Protein AF-A0A947G2A8-F1 (afdb_monomer)

Mean predicted aligned error: 4.3 Å

Solvent-accessible surface area (backbone atoms only — not comparable to full-atom values): 6148 Å² total; per-residue (Å²): 111,76,49,77,48,75,49,77,44,82,54,99,84,34,42,38,39,35,28,37,41,35,52,75,84,50,29,39,35,38,38,41,25,37,69,86,25,84,88,71,55,56,32,57,39,27,27,48,44,71,83,36,75,82,64,77,64,70,39,34,88,84,36,54,68,60,43,53,54,45,46,41,54,36,54,54,48,49,28,56,75,70,73,57,65,66,89,68,51,77,68,58,48,54,51,50,40,52,52,54,37,40,75,31,61,70,49,87,134

Foldseek 3Di:
DKDKDKDWDDPPQWTKIKMWIDDPQWIKIWMATAPPHVVPDQRIFMDRCSVCVVSPDGCCVVCVVVLLVRLLVRVCVVCVVVVVNDPDDPVRSSVVSVVSCVRRPVDDD

Structure (mmCIF, N/CA/C/O backbone):
data_AF-A0A947G2A8-F1
#
_entry.id   AF-A0A947G2A8-F1
#
loop_
_atom_site.group_PDB
_atom_site.id
_atom_site.type_symbol
_atom_site.label_atom_id
_atom_site.label_alt_id
_atom_site.label_comp_id
_atom_site.label_asym_id
_atom_site.label_entity_id
_atom_site.label_seq_id
_atom_site.pdbx_PDB_ins_code
_atom_site.Cartn_x
_atom_site.Cartn_y
_atom_site.Cartn_z
_atom_site.occupancy
_atom_site.B_iso_or_equiv
_atom_site.auth_seq_id
_atom_site.auth_comp_id
_atom_site.auth_asym_id
_atom_site.auth_atom_id
_atom_site.pdbx_PDB_model_num
ATOM 1 N N . GLY A 1 1 ? -15.517 1.997 12.486 1.00 62.75 1 GLY A N 1
ATOM 2 C CA . GLY A 1 1 ? -14.254 2.019 13.239 1.00 62.75 1 GLY A CA 1
ATOM 3 C C . GLY A 1 1 ? -13.179 1.656 12.257 1.00 62.75 1 GLY A C 1
ATOM 4 O O . GLY A 1 1 ? -13.479 0.855 11.382 1.00 62.75 1 GLY A O 1
ATOM 5 N N . THR A 1 2 ? -12.016 2.280 12.363 1.00 81.25 2 THR A N 1
ATOM 6 C CA . THR A 1 2 ? -10.895 2.008 11.463 1.00 81.25 2 THR A CA 1
ATOM 7 C C . THR A 1 2 ? -9.935 1.072 12.181 1.00 81.25 2 THR A C 1
ATOM 9 O O . THR A 1 2 ? -9.611 1.325 13.342 1.00 81.25 2 THR A O 1
ATOM 12 N N . ASP A 1 3 ? -9.554 -0.022 11.530 1.00 92.06 3 ASP A N 1
ATOM 13 C CA . ASP A 1 3 ? -8.546 -0.966 12.023 1.00 92.06 3 ASP A CA 1
ATOM 14 C C . ASP A 1 3 ? -7.417 -1.041 11.000 1.00 92.06 3 ASP A C 1
ATOM 16 O O . ASP A 1 3 ? -7.675 -1.039 9.794 1.00 92.06 3 ASP A O 1
ATOM 20 N N . VAL A 1 4 ? -6.175 -1.051 11.480 1.00 94.19 4 VAL A N 1
ATOM 21 C CA . VAL A 1 4 ? -4.993 -1.065 10.620 1.00 94.19 4 VAL A CA 1
ATOM 22 C C . VAL A 1 4 ? -4.016 -2.108 11.137 1.00 94.19 4 VAL A C 1
ATOM 24 O O . VAL A 1 4 ? -3.614 -2.075 12.299 1.00 94.19 4 VAL A O 1
ATOM 27 N N . VAL A 1 5 ? -3.612 -3.021 10.258 1.00 96.06 5 VAL A N 1
ATOM 28 C CA . VAL A 1 5 ? -2.612 -4.052 10.544 1.00 96.06 5 VAL A CA 1
ATOM 29 C C . VAL A 1 5 ? -1.414 -3.838 9.635 1.00 96.06 5 VAL A C 1
ATOM 3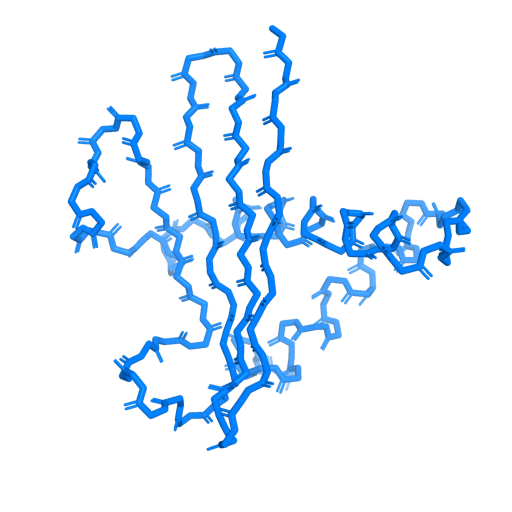1 O O . VAL A 1 5 ? -1.557 -3.848 8.415 1.00 96.06 5 VAL A O 1
ATOM 34 N N . TYR A 1 6 ? -0.237 -3.680 10.233 1.00 96.31 6 TYR A N 1
ATOM 35 C CA . TYR A 1 6 ? 1.037 -3.533 9.535 1.00 96.31 6 TYR A CA 1
ATOM 36 C C . TYR A 1 6 ? 1.904 -4.782 9.699 1.00 96.31 6 TYR A C 1
ATOM 38 O O . TYR A 1 6 ? 1.909 -5.410 10.760 1.00 96.31 6 TYR A O 1
ATOM 46 N N . ALA A 1 7 ? 2.642 -5.133 8.648 1.00 96.06 7 ALA A N 1
ATOM 47 C CA . ALA A 1 7 ? 3.647 -6.185 8.679 1.00 96.06 7 ALA A CA 1
ATOM 48 C C . ALA A 1 7 ? 4.845 -5.823 7.796 1.00 96.06 7 ALA A C 1
ATOM 50 O O . ALA A 1 7 ? 4.673 -5.290 6.702 1.00 96.06 7 ALA A O 1
ATOM 51 N N . GLU A 1 8 ? 6.039 -6.192 8.249 1.00 94.62 8 GLU A N 1
ATOM 52 C CA . GLU A 1 8 ? 7.299 -6.051 7.520 1.00 94.62 8 GLU A CA 1
ATOM 53 C C . GLU A 1 8 ? 8.028 -7.397 7.443 1.00 94.62 8 GLU A C 1
ATOM 55 O O . GLU A 1 8 ? 7.994 -8.202 8.377 1.00 94.62 8 GLU A O 1
ATOM 60 N N . GLU A 1 9 ? 8.706 -7.646 6.328 1.00 93.00 9 GLU A N 1
ATOM 61 C CA . GLU A 1 9 ? 9.596 -8.786 6.145 1.00 93.00 9 GLU A CA 1
ATOM 62 C C . GLU A 1 9 ? 10.868 -8.305 5.442 1.00 93.00 9 GLU A C 1
ATOM 64 O O . GLU A 1 9 ? 10.826 -7.734 4.355 1.00 93.00 9 GLU A O 1
ATOM 69 N N . SER A 1 10 ? 12.015 -8.550 6.076 1.00 90.56 10 SER A N 1
ATOM 70 C CA . SER A 1 10 ? 13.341 -8.268 5.526 1.00 90.56 10 SER A CA 1
ATOM 71 C C . SER A 1 10 ? 14.237 -9.477 5.775 1.00 90.56 10 SER A C 1
ATOM 73 O O . SER A 1 10 ? 14.808 -9.648 6.855 1.00 90.56 10 SER A O 1
ATOM 75 N N . HIS A 1 11 ? 14.303 -10.380 4.795 1.00 89.50 11 HIS A N 1
ATOM 76 C CA . HIS A 1 11 ? 15.039 -11.638 4.917 1.00 89.50 11 HIS A CA 1
ATOM 77 C C . HIS A 1 11 ? 15.672 -12.057 3.589 1.00 89.50 11 HIS A C 1
ATOM 79 O O . HIS A 1 11 ? 14.990 -12.132 2.579 1.00 89.50 11 HIS A O 1
ATOM 85 N N . GLU A 1 12 ? 16.978 -12.345 3.572 1.00 84.44 12 GLU A N 1
ATOM 86 C CA . GLU A 1 12 ? 17.678 -12.910 2.397 1.00 84.44 12 GLU A CA 1
ATOM 87 C C . GLU A 1 12 ? 17.432 -12.159 1.063 1.00 84.44 12 GLU A C 1
ATOM 89 O O . GLU A 1 12 ? 17.298 -12.763 0.003 1.00 84.44 12 GLU A O 1
ATOM 94 N N . GLY A 1 13 ? 17.375 -10.821 1.098 1.00 82.81 13 GLY A N 1
ATOM 95 C CA . GLY A 1 13 ? 17.148 -9.987 -0.096 1.00 82.81 13 GLY A CA 1
ATOM 96 C C . GLY A 1 13 ? 15.679 -9.848 -0.518 1.00 82.81 13 GLY A C 1
ATOM 97 O O . GLY A 1 13 ? 15.378 -9.117 -1.461 1.00 82.81 13 GLY A O 1
ATOM 98 N N . ASN A 1 14 ? 14.765 -10.499 0.197 1.00 86.75 14 ASN A N 1
ATOM 99 C CA . ASN A 1 14 ? 13.333 -10.261 0.133 1.00 86.75 14 ASN A CA 1
ATOM 100 C C . ASN A 1 14 ? 12.968 -9.154 1.128 1.00 86.75 14 ASN A C 1
ATOM 102 O O . ASN A 1 14 ? 13.066 -9.363 2.339 1.00 86.75 14 ASN A O 1
ATOM 106 N N . VAL A 1 15 ? 12.590 -7.987 0.608 1.00 93.00 15 VAL A N 1
ATOM 107 C CA . VAL A 1 15 ? 12.119 -6.855 1.409 1.00 93.00 15 VAL A CA 1
ATOM 108 C C . VAL A 1 15 ? 10.704 -6.522 0.962 1.00 93.00 15 VAL A C 1
ATOM 110 O O . VAL A 1 15 ? 10.496 -6.141 -0.192 1.00 93.00 15 VAL A O 1
ATOM 113 N N . LEU A 1 16 ? 9.739 -6.671 1.862 1.00 95.06 16 LEU A N 1
ATOM 114 C CA . LEU A 1 16 ? 8.362 -6.260 1.628 1.00 95.06 16 LEU A CA 1
ATOM 115 C C . LEU A 1 16 ? 7.727 -5.708 2.900 1.00 95.06 16 LEU A C 1
ATOM 117 O O . LEU A 1 16 ? 8.029 -6.137 4.013 1.00 95.06 16 LEU A O 1
ATOM 121 N N . GLU A 1 17 ? 6.810 -4.776 2.709 1.00 97.25 17 GLU A N 1
ATOM 122 C CA . GLU A 1 17 ? 5.972 -4.198 3.748 1.00 97.25 17 GLU A CA 1
ATOM 123 C C . GLU A 1 17 ? 4.514 -4.339 3.302 1.00 97.25 17 GLU A C 1
ATOM 125 O O . GLU A 1 17 ? 4.198 -4.375 2.109 1.00 97.25 17 GLU A O 1
ATOM 130 N N . SER A 1 18 ? 3.594 -4.449 4.252 1.00 97.75 18 SER A N 1
ATOM 131 C CA . SER A 1 18 ? 2.171 -4.463 3.942 1.00 97.75 18 SER A CA 1
ATOM 132 C C . SER A 1 18 ? 1.362 -3.751 5.004 1.00 97.75 18 SER A C 1
ATOM 134 O O . SER A 1 18 ? 1.694 -3.779 6.189 1.00 97.75 18 SER A O 1
ATOM 136 N N . VAL A 1 19 ? 0.267 -3.144 4.560 1.00 97.62 19 VAL A N 1
ATOM 137 C CA . VAL A 1 19 ? -0.760 -2.603 5.441 1.00 97.62 19 VAL A CA 1
ATOM 138 C C . VAL A 1 19 ? -2.121 -3.122 4.999 1.00 97.62 19 VAL A C 1
ATOM 140 O O . VAL A 1 19 ? -2.428 -3.163 3.805 1.00 97.62 19 VAL A O 1
ATOM 143 N N . ARG A 1 20 ? -2.936 -3.538 5.966 1.00 97.50 20 ARG A N 1
ATOM 144 C CA . ARG A 1 20 ? -4.346 -3.869 5.783 1.00 97.50 20 ARG A CA 1
ATOM 145 C C . ARG A 1 20 ? -5.165 -2.853 6.556 1.00 97.50 20 ARG A C 1
ATOM 147 O O . ARG A 1 20 ? -5.020 -2.761 7.768 1.00 97.50 20 ARG A O 1
ATOM 154 N N . GLU A 1 21 ? -5.978 -2.089 5.846 1.00 96.06 21 GLU A N 1
ATOM 155 C CA . GLU A 1 21 ? -6.826 -1.041 6.403 1.00 96.06 21 GLU A CA 1
ATOM 156 C C . GLU A 1 21 ? -8.290 -1.431 6.208 1.00 96.06 21 GLU A C 1
ATOM 158 O O . GLU A 1 21 ? -8.742 -1.643 5.080 1.00 96.06 21 GLU A O 1
ATOM 163 N N . LEU A 1 22 ? -9.023 -1.497 7.315 1.00 95.19 22 LEU A N 1
ATOM 164 C CA . LEU A 1 22 ? -10.473 -1.595 7.339 1.00 95.19 22 LEU A CA 1
ATOM 165 C C . LEU A 1 22 ? -11.048 -0.204 7.601 1.00 95.19 22 LEU A C 1
ATOM 167 O O . LEU A 1 22 ? -10.860 0.339 8.688 1.00 95.19 22 LEU A O 1
ATOM 171 N N . ASP A 1 23 ? -11.804 0.335 6.647 1.00 90.50 23 ASP A N 1
ATOM 172 C CA . ASP A 1 23 ? -12.572 1.568 6.813 1.00 90.50 23 ASP A CA 1
ATOM 173 C C . ASP A 1 23 ? -14.060 1.306 6.553 1.00 90.50 23 ASP A C 1
ATOM 175 O O . ASP A 1 23 ? -14.516 1.094 5.428 1.00 90.50 23 ASP A O 1
ATOM 179 N N . GLY A 1 24 ? -14.842 1.268 7.634 1.00 91.38 24 GLY A N 1
ATOM 180 C CA . GLY A 1 24 ? -16.255 0.910 7.563 1.00 91.38 24 GLY A CA 1
ATOM 181 C C . GLY A 1 24 ? -16.447 -0.543 7.120 1.00 91.38 24 GLY A C 1
ATOM 182 O O . GLY A 1 24 ? -16.294 -1.451 7.934 1.00 91.38 24 GLY A O 1
ATOM 183 N N . THR A 1 25 ? -16.843 -0.745 5.863 1.00 91.50 25 THR A N 1
ATOM 184 C CA . THR A 1 25 ? -16.994 -2.073 5.236 1.00 91.50 25 THR A CA 1
ATOM 185 C C . THR A 1 25 ? -15.963 -2.343 4.148 1.00 91.50 25 THR A C 1
ATOM 187 O O . THR A 1 25 ? -15.913 -3.460 3.647 1.00 91.50 25 THR A O 1
ATOM 190 N N . ASP A 1 26 ? -15.192 -1.332 3.752 1.00 94.69 26 ASP A N 1
ATOM 191 C CA . ASP A 1 26 ? -14.170 -1.482 2.730 1.00 94.69 26 ASP A CA 1
ATOM 192 C C . ASP A 1 26 ? -12.874 -1.952 3.387 1.00 94.69 26 ASP A C 1
ATOM 194 O O . ASP A 1 26 ? -12.427 -1.366 4.375 1.00 94.69 26 ASP A O 1
ATOM 198 N N . GLU A 1 27 ? -12.251 -2.985 2.824 1.00 96.94 27 GLU A N 1
ATOM 199 C CA . GLU A 1 27 ? -10.993 -3.506 3.340 1.00 96.94 27 GLU A CA 1
ATOM 200 C C . GLU A 1 27 ? -9.959 -3.564 2.222 1.00 96.94 27 GLU A C 1
ATOM 202 O O . GLU A 1 27 ? -10.097 -4.298 1.241 1.00 96.94 27 GLU A O 1
ATOM 207 N N . TYR A 1 28 ? -8.909 -2.764 2.370 1.00 97.94 28 TYR A N 1
ATOM 208 C CA . TYR A 1 28 ? -7.823 -2.694 1.406 1.00 97.94 28 TYR A CA 1
ATOM 209 C C . TYR A 1 28 ? -6.563 -3.295 1.997 1.00 97.94 28 TYR A C 1
ATOM 211 O O . TYR A 1 28 ? -6.225 -3.051 3.153 1.00 97.94 28 TYR A O 1
ATOM 219 N N . LYS A 1 29 ? -5.830 -4.034 1.171 1.00 98.31 29 LYS A N 1
ATOM 220 C CA . LYS A 1 29 ? -4.467 -4.451 1.476 1.00 98.31 29 LYS A CA 1
ATOM 221 C C . LYS A 1 29 ? -3.526 -3.871 0.439 1.00 98.31 29 LYS A C 1
ATOM 223 O O . LYS A 1 29 ? -3.729 -4.078 -0.756 1.00 98.31 29 LYS A O 1
ATOM 228 N N . LEU A 1 30 ? -2.510 -3.161 0.907 1.00 98.56 30 LEU A N 1
ATOM 229 C CA . LEU A 1 30 ? -1.373 -2.737 0.105 1.00 98.56 30 LEU A CA 1
ATOM 230 C C . LEU A 1 30 ? -0.172 -3.606 0.470 1.00 98.56 30 LEU A C 1
ATOM 232 O O . LEU A 1 30 ? 0.092 -3.833 1.651 1.00 98.56 30 LEU A O 1
ATOM 236 N N . ILE A 1 31 ? 0.557 -4.048 -0.546 1.00 98.25 31 ILE A N 1
ATOM 237 C CA . ILE A 1 31 ? 1.871 -4.670 -0.420 1.00 98.25 31 ILE A CA 1
ATOM 238 C C . ILE A 1 31 ? 2.852 -3.802 -1.205 1.00 98.25 31 ILE A C 1
ATOM 240 O O . ILE A 1 31 ? 2.603 -3.496 -2.374 1.00 98.25 31 ILE A O 1
ATOM 244 N N . THR A 1 32 ? 3.952 -3.403 -0.573 1.00 97.88 32 THR A N 1
ATOM 245 C CA . THR A 1 32 ? 5.108 -2.811 -1.249 1.00 97.88 32 THR A CA 1
ATOM 246 C C . THR A 1 32 ? 6.276 -3.779 -1.161 1.00 97.88 32 THR A C 1
ATOM 248 O 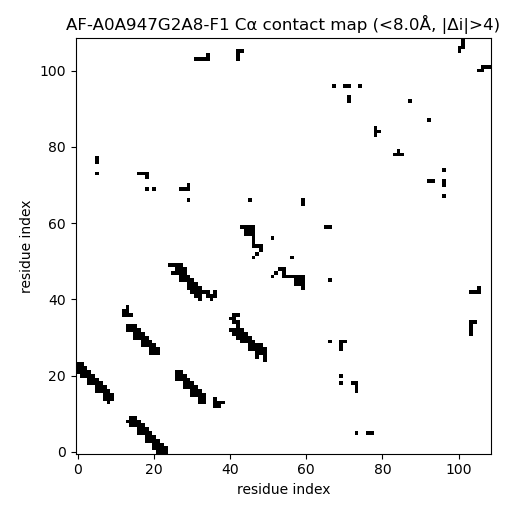O . THR A 1 32 ? 6.481 -4.434 -0.142 1.00 97.88 32 THR A O 1
ATOM 251 N N . ALA A 1 33 ? 7.025 -3.922 -2.248 1.00 96.81 33 ALA A N 1
ATOM 252 C CA . ALA A 1 33 ? 8.138 -4.856 -2.325 1.00 96.81 33 ALA A CA 1
ATOM 253 C C . ALA A 1 33 ? 9.319 -4.225 -3.059 1.00 96.81 33 ALA A C 1
ATOM 255 O O . ALA A 1 33 ? 9.151 -3.388 -3.950 1.00 96.81 33 ALA A O 1
ATOM 256 N N . ASN A 1 34 ? 10.537 -4.639 -2.707 1.00 93.50 34 ASN A N 1
ATOM 257 C CA . ASN A 1 34 ? 11.716 -4.255 -3.471 1.00 93.50 34 ASN A CA 1
ATOM 258 C C . ASN A 1 34 ? 11.629 -4.748 -4.924 1.00 93.50 34 ASN A C 1
ATOM 260 O O . ASN A 1 34 ? 10.999 -5.761 -5.225 1.00 93.50 34 ASN A O 1
ATOM 264 N N . ARG A 1 35 ? 12.303 -4.038 -5.839 1.00 88.94 35 ARG A N 1
ATOM 265 C CA . ARG A 1 35 ? 12.428 -4.479 -7.236 1.00 88.94 35 ARG A CA 1
ATOM 266 C C . ARG A 1 35 ? 13.009 -5.890 -7.292 1.00 88.94 35 ARG A C 1
ATOM 268 O O . ARG A 1 35 ? 13.886 -6.227 -6.498 1.00 88.94 35 ARG A O 1
ATOM 275 N N . ASP A 1 36 ? 12.513 -6.677 -8.243 1.00 86.25 36 ASP A N 1
ATOM 276 C CA . ASP A 1 36 ? 12.933 -8.065 -8.458 1.00 86.25 36 ASP A CA 1
ATOM 277 C C . ASP A 1 36 ? 12.746 -8.956 -7.214 1.00 86.25 36 ASP A C 1
ATOM 279 O O . ASP A 1 36 ? 13.543 -9.861 -6.958 1.00 86.25 36 ASP A O 1
ATOM 283 N N . ASN A 1 37 ? 11.688 -8.700 -6.429 1.00 89.25 37 ASN A N 1
ATOM 284 C CA . ASN A 1 37 ? 11.381 -9.465 -5.227 1.00 89.25 37 ASN A CA 1
ATOM 285 C C . ASN A 1 37 ? 11.342 -10.980 -5.532 1.00 89.25 37 ASN A C 1
ATOM 287 O O . ASN A 1 37 ? 10.618 -11.406 -6.440 1.00 89.25 37 ASN A O 1
ATOM 291 N N . PRO A 1 38 ? 12.068 -11.829 -4.776 1.00 88.12 38 PRO A N 1
ATOM 292 C CA . PRO A 1 38 ? 12.208 -13.253 -5.090 1.00 88.12 38 PRO A CA 1
ATOM 293 C C . PRO A 1 38 ? 10.895 -14.042 -4.983 1.00 88.12 38 PRO A C 1
ATOM 295 O O . PRO A 1 38 ? 10.821 -15.171 -5.469 1.00 88.12 38 PRO A O 1
ATOM 298 N N . ARG A 1 39 ? 9.848 -13.465 -4.376 1.00 89.88 39 ARG A N 1
ATOM 299 C CA . ARG A 1 39 ? 8.498 -14.046 -4.320 1.00 89.88 39 ARG A CA 1
ATOM 300 C C . ARG A 1 39 ? 7.666 -13.746 -5.571 1.00 89.88 39 ARG A C 1
ATOM 302 O O . ARG A 1 39 ? 6.553 -14.250 -5.678 1.00 89.88 39 ARG A O 1
ATOM 309 N N . GLY A 1 40 ? 8.195 -12.960 -6.512 1.00 91.06 40 GLY A N 1
ATOM 310 C CA . GLY A 1 40 ? 7.521 -12.590 -7.759 1.00 91.06 40 GLY A CA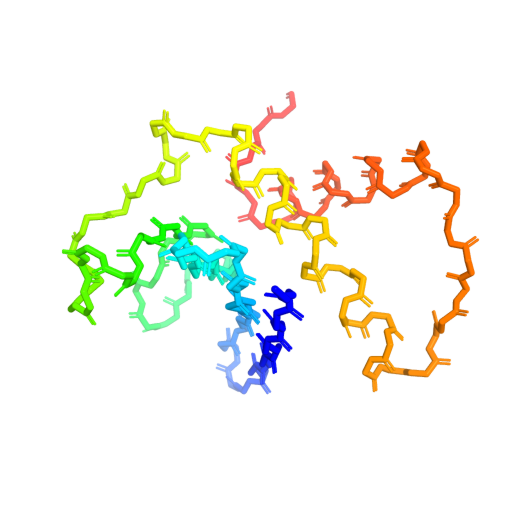 1
ATOM 311 C C . GLY A 1 40 ? 6.473 -11.485 -7.611 1.00 91.06 40 GLY A C 1
ATOM 312 O O . GLY A 1 40 ? 5.678 -11.300 -8.529 1.00 91.06 40 GLY A O 1
ATOM 313 N N . LEU A 1 41 ? 6.469 -10.773 -6.480 1.00 93.50 41 LEU A N 1
ATOM 314 C CA . LEU A 1 41 ? 5.572 -9.645 -6.225 1.00 93.50 41 LEU A CA 1
ATOM 315 C C . LEU A 1 41 ? 5.949 -8.445 -7.098 1.00 93.50 41 LEU A C 1
ATOM 317 O O . LEU A 1 41 ? 7.134 -8.173 -7.327 1.00 93.50 41 LEU A O 1
ATOM 321 N N . ALA A 1 42 ? 4.946 -7.700 -7.557 1.00 95.19 42 ALA A N 1
ATOM 322 C CA . ALA A 1 42 ? 5.189 -6.388 -8.141 1.00 95.19 42 ALA A CA 1
ATOM 323 C C . ALA A 1 42 ? 5.669 -5.399 -7.058 1.00 95.19 42 ALA A C 1
ATOM 325 O O . AL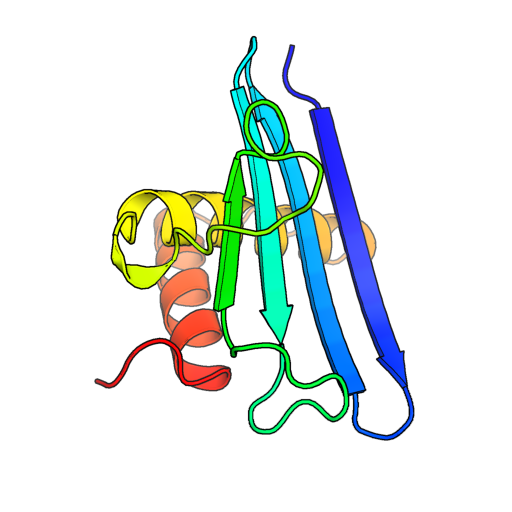A A 1 42 ? 5.368 -5.592 -5.880 1.00 95.19 42 ALA A O 1
ATOM 326 N N . PRO A 1 43 ? 6.351 -4.296 -7.432 1.00 96.50 43 PRO A N 1
ATOM 327 C CA . PRO A 1 43 ? 6.760 -3.285 -6.459 1.00 96.50 43 PRO A CA 1
ATOM 328 C C . PRO A 1 43 ? 5.609 -2.738 -5.617 1.00 96.50 43 PRO A C 1
ATOM 330 O O . PRO A 1 43 ? 5.805 -2.406 -4.454 1.00 96.50 43 PRO A O 1
ATOM 333 N N . VAL A 1 44 ? 4.413 -2.653 -6.208 1.00 98.00 44 VAL A N 1
ATOM 334 C CA . VAL A 1 44 ? 3.175 -2.310 -5.512 1.00 98.00 44 VAL A CA 1
ATOM 335 C C . VAL A 1 44 ? 2.054 -3.228 -5.972 1.00 98.00 44 VAL A C 1
ATOM 337 O O . VAL A 1 44 ? 1.784 -3.357 -7.173 1.00 98.00 44 VAL A O 1
ATOM 340 N N . GLU A 1 45 ? 1.349 -3.792 -5.002 1.00 98.25 45 GLU A N 1
ATOM 341 C CA . GLU A 1 45 ? 0.104 -4.518 -5.204 1.00 98.25 45 GLU A CA 1
ATOM 342 C C . GLU A 1 45 ? -0.971 -3.971 -4.267 1.00 98.25 45 GLU A C 1
ATOM 344 O O . GLU A 1 45 ? -0.709 -3.694 -3.097 1.00 98.25 45 GLU A O 1
ATOM 349 N N . LEU A 1 46 ? -2.178 -3.772 -4.794 1.00 98.56 46 LEU A N 1
ATOM 350 C CA . LEU A 1 46 ? -3.318 -3.261 -4.039 1.00 98.56 46 LEU A CA 1
ATOM 351 C C . LEU A 1 46 ? -4.527 -4.161 -4.274 1.00 98.56 46 LEU A C 1
ATOM 353 O O . LEU A 1 46 ? -4.932 -4.346 -5.419 1.00 98.56 46 LEU A O 1
ATOM 357 N N . TYR A 1 47 ? -5.145 -4.638 -3.199 1.00 98.56 47 TYR A N 1
ATOM 358 C CA . TYR A 1 47 ? -6.279 -5.559 -3.253 1.00 98.56 47 TYR A CA 1
ATOM 359 C C . TYR A 1 47 ? -7.451 -5.070 -2.408 1.00 98.56 47 TYR A C 1
ATOM 361 O O . TYR A 1 47 ? -7.263 -4.498 -1.333 1.00 98.56 47 TYR A O 1
ATOM 369 N N . ARG A 1 48 ? -8.668 -5.340 -2.888 1.00 97.56 48 ARG A N 1
ATOM 370 C CA . ARG A 1 48 ? -9.922 -5.229 -2.128 1.00 97.56 48 ARG A CA 1
ATOM 371 C C . ARG A 1 48 ? -10.188 -6.545 -1.426 1.00 97.56 48 ARG A C 1
ATOM 373 O O . ARG A 1 48 ? -10.922 -7.371 -1.949 1.00 97.56 48 ARG A O 1
ATOM 380 N N . VAL A 1 49 ? -9.577 -6.781 -0.278 1.00 97.06 49 VAL A N 1
ATOM 381 C CA . VAL A 1 49 ? -9.646 -8.096 0.381 1.00 97.06 49 VAL A CA 1
ATOM 382 C C . VAL A 1 49 ? -11.047 -8.436 0.904 1.00 97.06 49 VAL A C 1
ATOM 384 O O . VAL A 1 49 ? -11.343 -9.608 1.126 1.00 97.06 49 VAL A O 1
ATOM 387 N N . ASP A 1 50 ? -11.932 -7.443 1.034 1.00 96.50 50 ASP A N 1
ATOM 388 C CA . ASP A 1 50 ? -13.358 -7.648 1.302 1.00 96.50 50 ASP A CA 1
ATOM 389 C C . ASP A 1 50 ? -14.125 -8.242 0.102 1.00 96.50 50 ASP A C 1
ATOM 391 O O . ASP A 1 50 ? -15.095 -8.976 0.296 1.00 96.50 50 ASP A O 1
ATOM 395 N N . LEU A 1 51 ? -13.692 -7.956 -1.134 1.00 97.19 51 LEU A N 1
ATOM 396 C CA . LEU A 1 51 ? -14.331 -8.420 -2.380 1.00 97.19 51 LEU A CA 1
ATOM 397 C C . LEU A 1 51 ? -13.539 -9.522 -3.102 1.00 97.19 51 LEU A C 1
ATOM 399 O O . LEU A 1 51 ? -14.115 -10.313 -3.848 1.00 97.19 51 LEU A O 1
ATOM 403 N N . ASP A 1 52 ? -12.232 -9.564 -2.879 1.00 97.31 52 ASP A N 1
ATOM 404 C CA . ASP A 1 52 ? -11.249 -10.451 -3.489 1.00 97.31 52 ASP A CA 1
ATOM 405 C C . ASP A 1 52 ? -10.284 -10.979 -2.407 1.00 97.31 52 ASP A C 1
ATOM 407 O O . ASP A 1 52 ? -9.121 -10.573 -2.331 1.00 97.31 52 ASP A O 1
ATOM 411 N N . PRO A 1 53 ? -10.764 -11.875 -1.524 1.00 95.75 53 PRO A N 1
ATOM 412 C CA . PRO A 1 53 ? -9.966 -12.415 -0.421 1.00 95.75 53 PRO A CA 1
ATOM 413 C C . PRO A 1 53 ? -8.808 -13.313 -0.887 1.00 95.75 53 PRO A C 1
ATOM 415 O O . PRO A 1 53 ? -7.914 -13.603 -0.098 1.00 95.75 53 PRO A O 1
ATOM 418 N N . ASP A 1 54 ? -8.836 -13.759 -2.147 1.00 96.88 54 ASP A N 1
ATOM 419 C CA . ASP A 1 54 ? -7.778 -14.554 -2.780 1.00 96.88 54 ASP A CA 1
ATOM 420 C C . ASP A 1 54 ? -6.709 -13.673 -3.469 1.00 96.88 54 ASP A C 1
ATOM 422 O O . ASP A 1 54 ? -5.801 -14.225 -4.091 1.00 96.88 54 ASP A O 1
ATOM 426 N N . GLU A 1 55 ? -6.817 -12.336 -3.398 1.00 97.25 55 GLU A N 1
ATOM 427 C CA . GLU A 1 55 ? -5.812 -11.374 -3.894 1.00 97.25 55 GLU A CA 1
ATOM 428 C C . GLU A 1 55 ? -5.453 -11.582 -5.379 1.00 97.25 55 GLU A C 1
ATOM 430 O O . GLU A 1 55 ? -4.291 -11.586 -5.794 1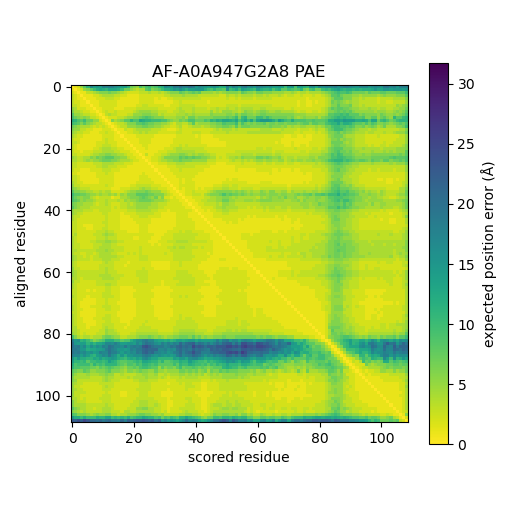.00 97.25 55 GLU A O 1
ATOM 435 N N . ARG A 1 56 ? -6.472 -11.796 -6.213 1.00 96.75 56 ARG A N 1
ATOM 436 C CA . ARG A 1 56 ? -6.317 -12.123 -7.634 1.00 96.75 56 ARG A CA 1
ATOM 437 C C . ARG A 1 56 ? -6.209 -10.891 -8.517 1.00 96.75 56 ARG A C 1
ATOM 439 O O . ARG A 1 56 ? -5.502 -10.930 -9.525 1.00 96.75 56 ARG A O 1
ATOM 446 N N . GLU A 1 57 ? -6.925 -9.823 -8.185 1.00 97.62 57 GLU A N 1
ATOM 447 C CA . GLU A 1 57 ? -6.995 -8.607 -8.989 1.00 97.62 57 GLU A CA 1
ATOM 448 C C . GLU A 1 57 ? -6.179 -7.482 -8.352 1.00 97.62 57 GLU A C 1
ATOM 450 O O . GLU A 1 57 ? -6.632 -6.784 -7.448 1.00 97.62 57 GLU A O 1
ATOM 455 N N . ASN A 1 58 ? -4.958 -7.282 -8.854 1.00 97.75 58 ASN A N 1
ATOM 456 C CA . ASN A 1 58 ? -4.125 -6.164 -8.428 1.00 97.75 58 ASN A CA 1
ATOM 457 C C . ASN A 1 58 ? -4.639 -4.842 -9.031 1.00 97.75 58 ASN A C 1
ATOM 459 O O . ASN A 1 58 ? -4.509 -4.588 -10.232 1.00 97.75 58 ASN A O 1
ATOM 463 N N . LEU A 1 59 ? -5.156 -3.972 -8.167 1.00 98.12 59 LEU A N 1
ATOM 464 C CA . LEU A 1 59 ? -5.756 -2.679 -8.491 1.00 98.12 59 LEU A CA 1
ATOM 465 C C . LEU A 1 59 ? -4.757 -1.519 -8.541 1.00 98.12 59 LEU A C 1
ATOM 467 O O . LEU A 1 59 ? -5.168 -0.388 -8.806 1.00 98.12 59 LEU A O 1
ATOM 471 N N . ALA A 1 60 ? -3.465 -1.748 -8.285 1.00 97.31 60 ALA A N 1
ATOM 472 C CA . ALA A 1 60 ? -2.489 -0.667 -8.126 1.00 97.31 60 ALA A CA 1
ATOM 473 C C . ALA A 1 60 ? -2.495 0.301 -9.323 1.00 97.31 60 ALA A C 1
ATOM 475 O O . ALA A 1 60 ? -2.610 1.514 -9.156 1.00 97.31 60 ALA A O 1
ATOM 476 N N . LYS A 1 61 ? -2.494 -0.243 -10.548 1.00 95.94 61 LYS A N 1
ATOM 477 C CA . LYS A 1 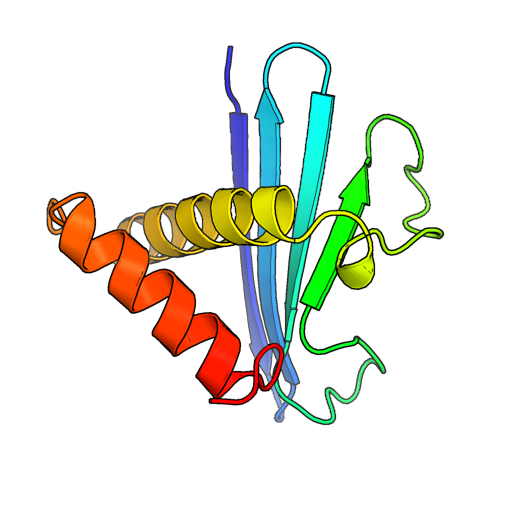61 ? -2.488 0.554 -11.787 1.00 95.94 61 LYS A CA 1
ATOM 478 C C . LYS A 1 61 ? -3.797 1.298 -12.057 1.00 95.94 61 LYS A C 1
ATOM 480 O O . LYS A 1 61 ? -3.766 2.358 -12.675 1.00 95.94 61 LYS A O 1
ATOM 485 N N . SER A 1 62 ? -4.937 0.740 -11.653 1.00 97.06 62 SER A N 1
ATOM 486 C CA . SER A 1 62 ? -6.260 1.332 -11.896 1.00 97.06 62 SER A CA 1
ATOM 487 C C . SER A 1 62 ? -6.697 2.299 -10.797 1.00 97.06 62 SER A C 1
ATOM 489 O O . SER A 1 62 ? -7.583 3.117 -11.034 1.00 97.06 62 SER A O 1
ATOM 491 N N . SER A 1 63 ? -6.071 2.225 -9.621 1.00 96.81 63 SER A N 1
ATOM 492 C CA . SER A 1 63 ? -6.464 2.967 -8.420 1.00 96.81 63 SER A CA 1
ATOM 493 C C . SER A 1 63 ? -5.274 3.702 -7.776 1.00 96.81 63 SER A C 1
ATOM 495 O O . SER A 1 63 ? -4.994 3.497 -6.591 1.00 96.81 63 SER A O 1
ATOM 497 N N . PRO A 1 64 ? -4.564 4.580 -8.514 1.00 95.81 64 PRO A N 1
ATOM 498 C CA . PRO A 1 64 ? -3.333 5.216 -8.037 1.00 95.81 64 PRO A CA 1
ATOM 499 C C . PRO A 1 64 ? -3.536 6.098 -6.797 1.00 95.81 64 PRO A C 1
ATOM 501 O O . PRO A 1 64 ? -2.660 6.153 -5.937 1.00 95.81 64 PRO A O 1
ATOM 504 N N . ASP A 1 65 ? -4.689 6.755 -6.657 1.00 95.94 65 ASP A N 1
ATOM 505 C CA . ASP A 1 65 ? -4.987 7.550 -5.459 1.00 95.94 65 ASP A CA 1
ATOM 506 C C . ASP A 1 65 ? -5.151 6.665 -4.220 1.00 95.94 65 ASP A C 1
ATOM 508 O O . ASP A 1 65 ? -4.671 7.005 -3.141 1.00 95.94 65 ASP A O 1
ATOM 512 N N . ARG A 1 66 ? -5.742 5.475 -4.384 1.00 96.75 66 ARG A N 1
ATOM 513 C CA . ARG A 1 66 ? -5.881 4.511 -3.289 1.00 96.75 66 ARG A CA 1
ATOM 514 C C . ARG A 1 66 ? -4.539 3.895 -2.897 1.00 96.75 66 ARG A C 1
ATOM 516 O O . ARG A 1 66 ? -4.327 3.662 -1.712 1.00 96.75 66 ARG A O 1
ATOM 523 N N . VAL A 1 67 ? -3.630 3.701 -3.859 1.00 97.81 67 VAL A N 1
ATOM 524 C CA . VAL A 1 67 ? -2.230 3.346 -3.573 1.00 97.81 67 VAL A CA 1
ATOM 525 C C . VAL A 1 67 ? -1.594 4.416 -2.694 1.00 97.81 67 VAL A C 1
ATOM 527 O O . VAL A 1 67 ? -1.124 4.082 -1.617 1.00 97.81 67 VAL A O 1
ATOM 530 N N . ARG A 1 68 ? -1.651 5.698 -3.084 1.00 96.31 68 ARG A N 1
ATOM 531 C CA . ARG A 1 68 ? -1.071 6.796 -2.287 1.00 96.31 68 ARG A CA 1
ATOM 532 C C . ARG A 1 68 ? -1.630 6.843 -0.866 1.00 96.31 68 ARG A C 1
ATOM 534 O O . ARG A 1 68 ? -0.859 6.942 0.082 1.00 96.31 68 ARG A O 1
ATOM 541 N N . MET A 1 69 ? -2.952 6.731 -0.715 1.00 94.94 69 MET A N 1
ATOM 542 C CA . MET A 1 69 ? -3.600 6.707 0.601 1.00 94.94 69 MET A CA 1
ATOM 543 C C . MET A 1 69 ? -3.134 5.522 1.453 1.00 94.94 69 MET A C 1
ATOM 545 O O . MET A 1 69 ? -2.818 5.699 2.624 1.00 94.94 69 MET A O 1
ATOM 549 N N . ALA A 1 70 ? -3.054 4.322 0.877 1.00 96.38 70 ALA A N 1
ATOM 550 C CA . ALA A 1 70 ? -2.592 3.152 1.614 1.00 96.38 70 ALA A CA 1
ATOM 551 C C . ALA A 1 70 ? -1.083 3.215 1.918 1.00 96.38 70 ALA A C 1
ATOM 553 O O . ALA A 1 70 ? -0.658 2.774 2.979 1.00 96.38 70 ALA A O 1
ATOM 554 N N . THR A 1 71 ? -0.265 3.800 1.035 1.00 97.19 71 THR A N 1
ATOM 555 C CA . THR A 1 71 ? 1.170 4.009 1.287 1.00 97.19 71 THR A CA 1
ATOM 556 C C . THR A 1 71 ? 1.375 4.993 2.431 1.00 97.19 71 THR A C 1
ATOM 558 O O . THR A 1 71 ? 2.243 4.774 3.267 1.00 97.19 71 THR A O 1
ATOM 561 N N . LYS A 1 72 ? 0.540 6.031 2.521 1.00 95.38 72 LYS A N 1
ATOM 562 C CA . LYS A 1 72 ? 0.524 6.951 3.660 1.00 95.38 72 LYS A CA 1
ATOM 563 C C . LYS A 1 72 ? 0.279 6.205 4.974 1.00 95.38 72 LYS A C 1
ATOM 565 O O . LYS A 1 72 ? 1.118 6.273 5.867 1.00 95.38 72 LYS A O 1
ATOM 570 N N . ALA A 1 73 ? -0.785 5.400 5.030 1.00 94.25 73 ALA A N 1
ATOM 571 C CA . ALA A 1 73 ? -1.089 4.575 6.198 1.00 94.25 73 ALA A CA 1
ATOM 572 C C . ALA A 1 73 ? 0.055 3.599 6.541 1.00 94.25 73 ALA A C 1
ATOM 574 O O . ALA A 1 73 ? 0.375 3.415 7.713 1.00 94.25 73 ALA A O 1
ATOM 575 N N . LEU A 1 74 ? 0.705 3.001 5.534 1.00 95.94 74 LEU A N 1
ATOM 576 C CA . LEU A 1 74 ? 1.872 2.132 5.721 1.00 95.94 74 LEU A CA 1
ATOM 577 C C . LEU A 1 74 ? 3.024 2.872 6.408 1.00 95.94 74 LEU A C 1
ATOM 579 O O . LEU A 1 74 ? 3.564 2.366 7.389 1.00 95.94 74 LEU A O 1
ATOM 583 N N . LEU A 1 75 ? 3.381 4.066 5.927 1.00 94.06 75 LEU A N 1
ATOM 584 C CA . LEU A 1 75 ? 4.470 4.863 6.499 1.00 94.06 75 LEU A CA 1
ATOM 585 C C . LEU A 1 75 ? 4.152 5.329 7.926 1.00 94.06 75 LEU A C 1
ATOM 587 O O . LEU A 1 75 ? 5.021 5.265 8.794 1.00 94.06 75 LEU A O 1
ATOM 591 N N . GLU A 1 76 ? 2.902 5.712 8.196 1.00 92.25 76 GLU A N 1
ATOM 592 C CA . GLU A 1 76 ? 2.446 6.046 9.550 1.00 92.25 76 GLU A CA 1
ATOM 593 C C . GLU A 1 76 ? 2.592 4.850 10.504 1.00 92.25 76 GLU A C 1
ATOM 595 O O . GLU A 1 76 ? 3.151 4.988 11.593 1.00 92.25 76 GLU A O 1
ATOM 600 N N . GLN A 1 77 ? 2.144 3.655 10.098 1.00 92.50 77 GLN A N 1
ATOM 601 C CA . GLN A 1 77 ? 2.277 2.455 10.933 1.00 92.50 77 GLN A CA 1
ATOM 602 C C . GLN A 1 77 ? 3.729 2.023 11.123 1.00 92.50 77 GLN A C 1
ATOM 604 O O . GLN A 1 77 ? 4.102 1.606 12.218 1.00 92.50 77 GLN A O 1
ATOM 609 N N . ARG A 1 78 ? 4.564 2.165 10.093 1.00 92.19 78 ARG A N 1
ATOM 610 C CA . ARG A 1 78 ? 6.003 1.923 10.186 1.00 92.19 78 ARG A CA 1
ATOM 611 C C . ARG A 1 78 ? 6.657 2.837 11.225 1.00 92.19 78 ARG A C 1
ATOM 613 O O . ARG A 1 78 ? 7.397 2.351 12.078 1.00 92.19 78 ARG A O 1
ATOM 620 N N . ALA A 1 79 ? 6.376 4.141 11.185 1.00 90.50 79 ALA A N 1
ATOM 621 C CA . ALA A 1 79 ? 6.914 5.098 12.154 1.00 90.50 79 ALA A CA 1
ATOM 622 C C . ALA A 1 79 ? 6.496 4.744 13.593 1.00 90.50 79 ALA A C 1
ATOM 624 O O . ALA A 1 79 ? 7.322 4.759 14.507 1.00 90.50 79 ALA A O 1
ATOM 625 N N . LEU A 1 80 ? 5.233 4.337 13.783 1.00 89.31 80 LEU A N 1
ATOM 626 C CA . LEU A 1 80 ? 4.730 3.847 15.069 1.00 89.31 80 LEU A CA 1
ATOM 627 C C . LEU A 1 80 ? 5.437 2.559 15.526 1.00 89.31 80 LEU A C 1
ATOM 629 O O . LEU A 1 80 ? 5.779 2.443 16.702 1.00 89.31 80 LEU A O 1
ATOM 633 N N . ALA A 1 81 ? 5.672 1.606 14.620 1.00 87.88 81 ALA A N 1
ATOM 634 C CA . ALA A 1 81 ? 6.310 0.324 14.925 1.00 87.88 81 ALA A CA 1
ATOM 635 C C . ALA A 1 81 ? 7.791 0.461 15.319 1.00 87.88 81 ALA A C 1
ATOM 637 O O . ALA A 1 81 ? 8.270 -0.298 16.162 1.00 87.88 81 ALA A O 1
ATOM 638 N N . HIS A 1 82 ? 8.508 1.433 14.748 1.00 84.88 82 HIS A N 1
ATOM 639 C CA . HIS A 1 82 ? 9.925 1.679 15.040 1.00 84.88 82 HIS A CA 1
ATOM 640 C C . HIS A 1 82 ? 10.175 2.718 16.148 1.00 84.88 82 HIS A C 1
ATOM 642 O O . HIS A 1 82 ? 11.321 3.115 16.346 1.00 84.88 82 HIS A O 1
ATOM 648 N N . GLU A 1 83 ? 9.137 3.156 16.872 1.00 72.62 83 GLU A N 1
ATOM 649 C CA . GLU A 1 83 ? 9.216 4.194 17.920 1.00 72.62 83 GLU A CA 1
ATOM 650 C C . GLU A 1 83 ? 9.769 5.553 17.429 1.00 72.62 83 GLU A C 1
ATOM 652 O O . GLU A 1 83 ? 10.119 6.415 18.235 1.00 72.62 83 GLU A O 1
ATOM 657 N N . ASP A 1 84 ? 9.784 5.785 16.114 1.00 61.53 84 ASP A N 1
ATOM 658 C CA . ASP A 1 84 ? 10.149 7.057 15.473 1.00 61.53 84 ASP A CA 1
ATOM 659 C C . ASP A 1 84 ? 8.875 7.869 15.184 1.00 61.53 84 ASP A C 1
ATOM 661 O O . ASP A 1 84 ? 8.667 8.417 14.106 1.00 61.53 84 ASP A O 1
ATOM 665 N N . ALA A 1 85 ? 7.953 7.887 16.153 1.00 58.59 85 ALA A N 1
ATOM 666 C CA . ALA A 1 85 ? 6.654 8.544 16.041 1.00 58.59 85 ALA A CA 1
ATOM 667 C C . ALA A 1 85 ? 6.806 10.073 16.142 1.00 58.59 85 ALA A C 1
ATOM 669 O O . ALA A 1 85 ? 6.323 10.716 17.078 1.00 58.59 85 ALA A O 1
ATOM 670 N N . VAL A 1 86 ? 7.523 10.670 15.192 1.00 58.12 86 VAL A N 1
ATOM 671 C CA . VAL A 1 86 ? 7.496 12.108 14.955 1.00 58.12 86 VAL A CA 1
ATOM 672 C C . VAL A 1 86 ? 6.149 12.428 14.315 1.00 58.12 86 VAL A C 1
ATOM 674 O O . VAL A 1 86 ? 5.702 11.748 13.394 1.00 58.12 86 VAL A O 1
ATOM 677 N N . V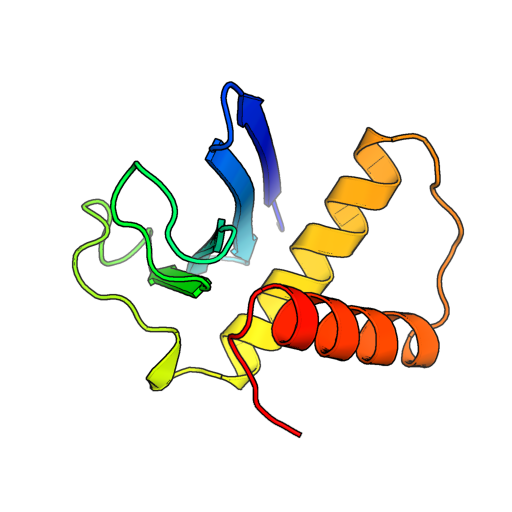AL A 1 87 ? 5.466 13.453 14.827 1.00 56.19 87 VAL A N 1
ATOM 678 C CA . VAL A 1 87 ? 4.262 13.992 14.185 1.00 56.19 87 VAL A CA 1
ATOM 679 C C . VAL A 1 87 ? 4.709 14.649 12.879 1.00 56.19 87 VAL A C 1
ATOM 681 O O . VAL A 1 87 ? 5.088 15.818 12.885 1.00 56.19 87 VAL A O 1
ATOM 684 N N . ALA A 1 88 ? 4.733 13.876 11.795 1.00 59.50 88 ALA A N 1
ATOM 685 C CA . ALA A 1 88 ? 5.041 14.381 10.465 1.00 59.50 88 ALA A CA 1
ATOM 686 C C . ALA A 1 88 ? 3.948 15.371 10.038 1.00 59.50 88 ALA A C 1
ATOM 688 O O . ALA A 1 88 ? 2.751 15.120 10.226 1.00 59.50 88 ALA A O 1
ATOM 689 N N . ASP A 1 89 ? 4.349 16.516 9.483 1.00 67.12 89 ASP A N 1
ATOM 690 C CA . ASP A 1 89 ? 3.393 17.429 8.861 1.00 67.12 89 ASP A CA 1
ATOM 691 C C . ASP A 1 89 ? 2.756 16.744 7.642 1.00 67.12 89 ASP A C 1
ATOM 693 O O . ASP A 1 89 ? 3.392 15.955 6.944 1.00 67.12 89 ASP A O 1
ATOM 697 N N . SER A 1 90 ? 1.488 17.048 7.361 1.00 68.62 90 SER A N 1
ATOM 698 C CA . SER A 1 90 ? 0.762 16.458 6.231 1.00 68.62 90 SER A CA 1
ATOM 699 C C . SER A 1 90 ? 1.470 16.615 4.881 1.00 68.62 90 SER A C 1
ATOM 701 O O . SER A 1 90 ? 1.334 15.724 4.046 1.00 68.62 90 SER A O 1
ATOM 703 N N . VAL A 1 91 ? 2.210 17.714 4.676 1.00 75.31 91 VAL A N 1
ATOM 704 C CA . VAL A 1 91 ? 2.977 17.957 3.444 1.00 75.31 91 VAL A CA 1
ATOM 705 C C . VAL A 1 91 ? 4.219 17.069 3.384 1.00 75.31 91 VAL A C 1
ATOM 707 O O . VAL A 1 91 ? 4.466 16.455 2.351 1.00 75.31 91 VAL A O 1
ATOM 710 N N . GLU A 1 92 ? 4.950 16.958 4.495 1.00 81.00 92 GLU A N 1
ATOM 711 C CA . GLU A 1 92 ? 6.157 16.125 4.610 1.00 81.00 92 GLU A CA 1
ATOM 712 C C . GLU A 1 92 ? 5.823 14.651 4.338 1.00 81.00 92 GLU A C 1
ATOM 714 O O . GLU A 1 92 ? 6.473 13.992 3.531 1.00 81.00 92 GLU A O 1
ATOM 719 N N . LEU A 1 93 ? 4.707 14.174 4.893 1.00 84.56 93 LEU A N 1
ATOM 720 C CA . LEU A 1 93 ? 4.256 12.801 4.694 1.00 84.56 93 LEU A CA 1
ATOM 721 C C . LEU A 1 93 ? 3.858 12.503 3.235 1.00 84.56 93 LEU A C 1
ATOM 723 O O . LEU A 1 93 ? 4.070 11.394 2.748 1.00 84.56 93 LEU A O 1
ATOM 727 N N . ASP A 1 94 ? 3.294 13.473 2.510 1.00 87.69 94 ASP A N 1
ATOM 728 C CA . ASP A 1 94 ? 2.980 13.287 1.087 1.00 87.69 94 ASP A CA 1
ATOM 729 C C . ASP A 1 94 ? 4.264 13.241 0.222 1.00 87.69 94 ASP A C 1
ATOM 731 O O . ASP A 1 94 ? 4.312 12.511 -0.776 1.00 87.69 94 ASP A O 1
ATOM 735 N N . GLU A 1 95 ? 5.323 13.965 0.610 1.00 90.56 95 GLU A N 1
ATOM 736 C CA . GLU A 1 95 ? 6.654 13.863 -0.010 1.00 90.56 95 GLU A CA 1
ATOM 737 C C . GLU A 1 95 ? 7.304 12.499 0.268 1.00 90.56 95 GLU A C 1
ATOM 739 O O . GLU A 1 95 ? 7.841 11.878 -0.656 1.00 90.56 95 GLU A O 1
ATOM 744 N N . ASP A 1 96 ? 7.177 11.984 1.493 1.00 92.38 96 ASP A N 1
ATOM 745 C CA . ASP A 1 96 ? 7.668 10.656 1.874 1.00 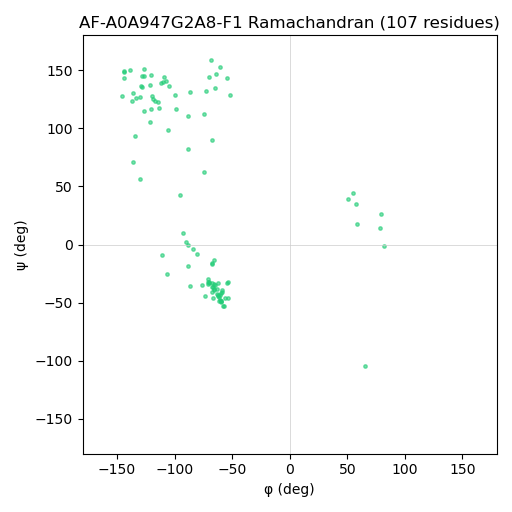92.38 96 ASP A CA 1
ATOM 746 C C . ASP A 1 96 ? 6.961 9.533 1.105 1.00 92.38 96 ASP A C 1
ATOM 748 O O . ASP A 1 96 ? 7.602 8.574 0.668 1.00 92.38 96 ASP A O 1
ATOM 752 N N . VAL A 1 97 ? 5.652 9.667 0.855 1.00 95.56 97 VAL A N 1
ATOM 753 C CA . VAL A 1 97 ? 4.905 8.734 -0.006 1.00 95.56 97 VAL A CA 1
ATOM 754 C C . VAL A 1 97 ? 5.498 8.710 -1.414 1.00 95.56 97 VAL A C 1
ATOM 756 O O . VAL A 1 97 ? 5.746 7.633 -1.962 1.00 95.56 97 VAL A O 1
ATOM 759 N N . ALA A 1 98 ? 5.744 9.875 -2.017 1.00 94.62 98 ALA A N 1
ATOM 760 C CA . ALA A 1 98 ? 6.337 9.944 -3.350 1.00 94.62 98 ALA A CA 1
ATOM 761 C C . ALA A 1 98 ? 7.749 9.338 -3.376 1.00 94.62 98 ALA A C 1
ATOM 763 O O . ALA A 1 98 ? 8.053 8.543 -4.269 1.00 94.62 98 ALA A O 1
ATOM 764 N N . ALA A 1 99 ? 8.582 9.655 -2.383 1.00 94.69 99 ALA A N 1
ATOM 765 C CA . ALA A 1 99 ? 9.933 9.116 -2.264 1.00 94.69 99 ALA A CA 1
ATOM 766 C C . ALA A 1 99 ? 9.936 7.587 -2.095 1.00 94.69 99 ALA A C 1
ATOM 768 O O . ALA A 1 99 ? 10.706 6.893 -2.761 1.00 94.69 99 ALA A O 1
ATOM 769 N N . HIS A 1 100 ? 9.043 7.044 -1.263 1.00 95.25 100 HIS A N 1
ATOM 770 C CA . HIS A 1 100 ? 8.899 5.601 -1.071 1.00 95.25 100 HIS A CA 1
ATOM 771 C C . HIS A 1 100 ? 8.506 4.894 -2.376 1.00 95.25 100 HIS A C 1
ATOM 773 O O . HIS A 1 100 ? 9.142 3.916 -2.776 1.00 95.25 100 HIS A O 1
ATOM 779 N N . LEU A 1 101 ? 7.495 5.416 -3.079 1.00 96.06 101 LEU A N 1
ATOM 780 C CA . LEU A 1 101 ? 7.023 4.853 -4.347 1.00 96.06 101 LEU A CA 1
ATOM 781 C C . LEU A 1 101 ? 8.083 4.939 -5.461 1.00 96.06 101 LEU A C 1
ATOM 783 O O . LEU A 1 101 ? 8.176 4.031 -6.291 1.00 96.06 101 LEU A O 1
ATOM 787 N N . GLU A 1 102 ? 8.902 5.992 -5.485 1.00 94.75 102 GLU A N 1
ATOM 788 C CA . GLU A 1 102 ? 10.040 6.117 -6.407 1.00 94.75 102 GLU A CA 1
ATOM 789 C C . GLU A 1 102 ? 11.125 5.070 -6.098 1.00 94.75 102 GLU A C 1
ATOM 791 O O . GLU A 1 102 ? 11.595 4.367 -7.001 1.00 94.75 102 GLU A O 1
ATOM 796 N N . ALA A 1 103 ? 11.480 4.906 -4.819 1.00 94.12 103 ALA A N 1
ATOM 797 C CA . ALA A 1 103 ? 12.532 3.992 -4.373 1.00 94.12 103 ALA A CA 1
ATOM 798 C C . ALA A 1 103 ? 12.249 2.533 -4.770 1.00 94.12 103 ALA A C 1
ATOM 800 O O . ALA A 1 103 ? 13.142 1.826 -5.247 1.00 94.12 103 ALA A O 1
ATOM 801 N N . ILE A 1 104 ? 10.993 2.096 -4.656 1.00 93.88 104 ILE A N 1
ATOM 802 C CA . ILE A 1 104 ? 10.566 0.756 -5.091 1.00 93.88 104 ILE A CA 1
ATOM 803 C C . ILE A 1 104 ? 10.319 0.673 -6.607 1.00 93.88 104 ILE A C 1
ATOM 805 O O . ILE A 1 104 ? 10.202 -0.415 -7.160 1.00 93.88 104 ILE A O 1
ATOM 809 N N . GLY A 1 105 ? 10.339 1.798 -7.328 1.00 93.56 105 GLY A N 1
ATOM 810 C CA . GLY A 1 105 ? 10.159 1.853 -8.782 1.00 93.56 105 GLY A CA 1
ATOM 811 C C . GLY A 1 105 ? 8.717 1.752 -9.251 1.00 93.56 105 GLY A C 1
ATOM 812 O O . GLY A 1 105 ? 8.473 1.301 -10.368 1.00 93.56 105 GLY A O 1
ATOM 813 N N . TYR A 1 106 ? 7.767 2.146 -8.408 1.00 93.31 106 TYR A N 1
ATOM 814 C CA . TYR A 1 106 ? 6.363 2.224 -8.788 1.00 93.31 106 TYR A CA 1
ATOM 815 C C . TYR A 1 106 ? 6.058 3.446 -9.662 1.00 93.31 106 TYR A C 1
ATOM 817 O O . TYR A 1 106 ? 5.227 3.366 -10.567 1.00 93.31 106 TYR A O 1
ATOM 825 N N . ILE A 1 107 ? 6.742 4.564 -9.411 1.00 92.31 107 ILE A N 1
ATOM 826 C CA . ILE A 1 107 ? 6.660 5.778 -10.227 1.00 92.31 107 ILE A CA 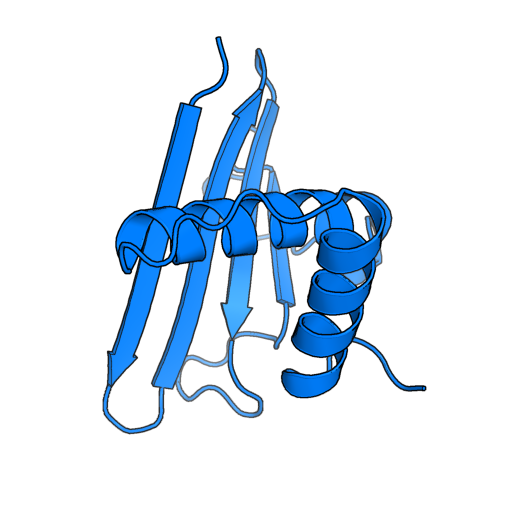1
ATOM 827 C C . ILE A 1 107 ? 8.036 6.145 -10.787 1.00 92.31 107 ILE A C 1
ATOM 829 O O . ILE A 1 107 ? 9.060 5.932 -10.140 1.00 92.31 107 ILE A O 1
ATOM 833 N N . GLU A 1 108 ? 8.040 6.701 -11.996 1.00 81.81 108 GLU A N 1
ATOM 834 C CA . GLU A 1 108 ? 9.208 7.301 -12.646 1.00 81.81 108 GLU A CA 1
ATOM 835 C C . GLU A 1 108 ? 9.027 8.827 -12.646 1.00 81.81 108 GLU A C 1
ATOM 837 O O . GLU A 1 108 ? 7.904 9.311 -12.826 1.00 81.81 108 GLU A O 1
ATOM 842 N N . ARG A 1 109 ? 10.108 9.577 -12.408 1.00 58.06 109 ARG A N 1
ATOM 843 C CA . ARG A 1 109 ? 10.099 11.044 -12.339 1.00 58.06 109 ARG A CA 1
ATOM 844 C C . ARG A 1 109 ? 10.448 11.692 -13.675 1.00 58.06 109 ARG A C 1
ATOM 846 O O . ARG A 1 109 ? 11.361 11.176 -14.357 1.00 58.06 109 ARG A O 1
#

Nearest PDB structures (foldseek):
  6hxy-assembly1_A-2  TM=5.042E-01  e=9.651E-01  Danio rerio
  6hxv-assembly1_B  TM=5.163E-01  e=1.592E+00  Danio rerio
  5vtm-assembly1_V  TM=4.210E-01  e=2.176E+00  Pseudomonas aeruginosa PAO1
  5m3m-assembly1_M  TM=5.421E-01  e=5.560E+00  Saccharomyces cerevisiae S288C
  6rwe-assembly1_M  TM=2.675E-01  e=2.044E+00  Saccharomyces cerevisiae

Radius of gyration: 13.5 Å; Cα contacts (8 Å, |Δi|>4): 166; chains: 1; bounding box: 35×32×31 Å

Sequence (109 aa):
GTDVVYAEESHEGNVLESVRELDGTDEYKLITANRDNPRGLAPVELYRVDLDPDERENLAKSSPDRVRMATKALLEQRALAHEDAVVADSVELDEDVAAHLEAIGYIER

Secondary structure (DSSP, 8-state):
-EEEEEEEEEETTEEEEEEEEEETTEEEEEEEE-TT-TT---SEEEEETTT-TT-----TTT-HHHHHHHHHHHHHHHHHHTT------HHHHHHHHHHHHHHTTSS--

pLDDT: mean 90.76, std 10.18, range [56.19, 98.56]